Protein AF-A0A7J2JLA5-F1 (afdb_monomer_lite)

Foldseek 3Di:
DDPVLVVVLVLLVLLLVCLVVVPLVSNLVSLVVQCVVPVVPPVSPVLSVLSVVCSVVVDPVSSVVSSVVSVVSNVVSVVD

pLDDT: mean 75.01, std 10.97, range [44.44, 89.12]

Radius of gyration: 12.1 Å; chains: 1; bounding box: 30×18×34 Å

Structure (mmCIF, N/CA/C/O backbone):
data_AF-A0A7J2JLA5-F1
#
_entry.id   AF-A0A7J2JLA5-F1
#
loop_
_atom_site.group_PDB
_atom_site.id
_atom_site.type_symbol
_atom_site.label_atom_id
_atom_site.label_alt_id
_atom_site.label_comp_id
_atom_site.label_asym_id
_atom_site.label_entity_id
_atom_site.label_seq_id
_atom_site.pdbx_PDB_ins_code
_atom_site.Cartn_x
_atom_site.Cartn_y
_atom_site.Cartn_z
_atom_site.occupancy
_atom_site.B_iso_or_equiv
_atom_site.auth_seq_id
_atom_site.auth_comp_id
_atom_site.auth_asym_id
_atom_site.auth_atom_id
_atom_site.pdbx_PDB_model_num
ATOM 1 N N . MET A 1 1 ? 15.168 5.907 -19.468 1.00 44.44 1 MET A N 1
ATOM 2 C CA . MET A 1 1 ? 14.154 5.811 -18.402 1.00 44.44 1 MET A CA 1
ATOM 3 C C . MET A 1 1 ? 12.815 5.534 -19.054 1.00 44.44 1 MET A C 1
ATOM 5 O O . MET A 1 1 ? 12.321 6.359 -19.813 1.00 44.44 1 MET A O 1
ATOM 9 N N . SER A 1 2 ? 12.317 4.313 -18.885 1.00 44.81 2 SER A N 1
ATOM 10 C CA . SER A 1 2 ? 11.079 3.841 -19.502 1.00 44.81 2 SER A CA 1
ATOM 11 C C . SER A 1 2 ? 9.890 4.562 -18.872 1.00 44.81 2 SER A C 1
ATOM 13 O O . SER A 1 2 ? 9.841 4.711 -17.656 1.00 44.81 2 SER A O 1
ATOM 15 N N . VAL A 1 3 ? 8.929 4.984 -19.691 1.00 47.88 3 VAL A N 1
ATOM 16 C CA . VAL A 1 3 ? 7.683 5.669 -19.290 1.00 47.88 3 VAL A CA 1
ATOM 17 C C . VAL A 1 3 ? 6.930 4.918 -18.174 1.00 47.88 3 VAL A C 1
ATOM 19 O O . VAL A 1 3 ? 6.259 5.527 -17.350 1.00 47.88 3 VAL A O 1
ATOM 22 N N . THR A 1 4 ? 7.119 3.601 -18.086 1.00 52.00 4 THR A N 1
ATOM 23 C CA . THR A 1 4 ? 6.636 2.723 -17.014 1.00 52.00 4 THR A CA 1
ATOM 24 C C . THR A 1 4 ? 7.120 3.099 -15.613 1.00 52.00 4 THR A 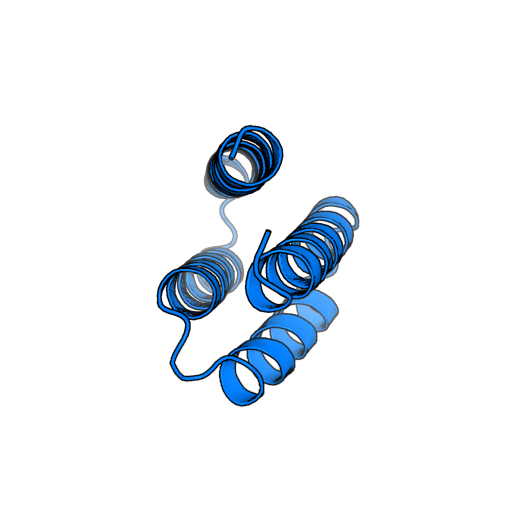C 1
ATOM 26 O O . THR A 1 4 ? 6.384 2.872 -14.661 1.00 52.00 4 THR A O 1
ATOM 29 N N . ASN A 1 5 ? 8.311 3.689 -15.467 1.00 57.72 5 ASN A N 1
ATOM 30 C CA . ASN A 1 5 ? 8.872 3.984 -14.149 1.00 57.72 5 ASN A CA 1
ATOM 31 C C . ASN A 1 5 ? 8.212 5.213 -13.490 1.00 57.72 5 ASN A C 1
ATOM 33 O O . ASN A 1 5 ? 7.917 5.224 -12.299 1.00 57.72 5 ASN A O 1
ATOM 37 N N . TYR A 1 6 ? 7.878 6.229 -14.292 1.00 60.03 6 TYR A N 1
ATOM 38 C CA . TYR A 1 6 ? 7.246 7.455 -13.794 1.00 60.03 6 TYR A CA 1
ATOM 39 C C . TYR A 1 6 ? 5.851 7.192 -13.211 1.00 60.03 6 TYR A C 1
ATOM 41 O O . TYR A 1 6 ? 5.537 7.622 -12.105 1.00 60.03 6 TYR A O 1
ATOM 49 N N . TYR A 1 7 ? 5.041 6.406 -13.921 1.00 65.31 7 TYR A N 1
ATOM 50 C CA . TYR A 1 7 ? 3.684 6.080 -13.489 1.00 65.31 7 TYR A CA 1
ATOM 51 C C . TYR A 1 7 ? 3.640 5.190 -12.243 1.00 65.31 7 TYR A C 1
ATOM 53 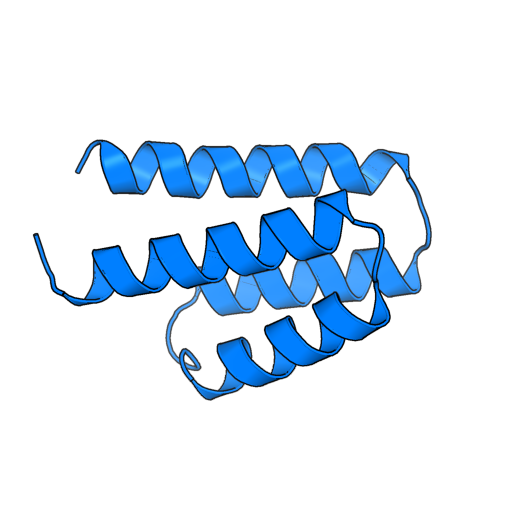O O . TYR A 1 7 ? 2.708 5.284 -11.447 1.00 65.31 7 TYR A O 1
ATOM 61 N N . ARG A 1 8 ? 4.656 4.346 -12.046 1.00 68.25 8 ARG A N 1
ATOM 62 C CA . ARG A 1 8 ? 4.786 3.500 -10.854 1.00 68.25 8 ARG A CA 1
ATOM 63 C C . ARG A 1 8 ? 5.043 4.315 -9.594 1.00 68.25 8 ARG A C 1
ATOM 65 O O . ARG A 1 8 ? 4.456 4.038 -8.551 1.00 68.25 8 ARG A O 1
ATOM 72 N N . ILE A 1 9 ? 5.882 5.342 -9.715 1.00 73.44 9 ILE A N 1
ATOM 73 C CA . ILE A 1 9 ? 6.198 6.271 -8.629 1.00 73.44 9 ILE A CA 1
ATOM 74 C C . ILE A 1 9 ? 4.940 7.026 -8.188 1.00 73.44 9 ILE A C 1
ATOM 76 O O . ILE A 1 9 ? 4.638 7.035 -6.998 1.00 73.44 9 ILE A O 1
ATOM 80 N N . GLU A 1 10 ? 4.166 7.576 -9.131 1.00 79.19 10 GLU A N 1
ATOM 81 C CA . GLU A 1 10 ? 2.922 8.297 -8.810 1.00 79.19 10 GLU A CA 1
ATOM 82 C C . GLU A 1 10 ? 1.910 7.408 -8.070 1.00 79.19 10 GLU A C 1
ATOM 84 O O . GLU A 1 10 ? 1.298 7.840 -7.096 1.00 79.19 10 GLU A O 1
ATOM 89 N N . VAL A 1 11 ? 1.764 6.146 -8.489 1.00 79.75 11 VAL A N 1
ATOM 90 C CA . VAL A 1 11 ? 0.873 5.169 -7.839 1.00 79.75 11 VAL A CA 1
ATOM 91 C C . VAL A 1 11 ? 1.275 4.922 -6.388 1.00 79.75 11 VAL A C 1
ATOM 93 O O . VAL A 1 11 ? 0.423 4.918 -5.498 1.00 79.75 11 VAL A O 1
ATOM 96 N N . ILE A 1 12 ? 2.569 4.714 -6.145 1.00 78.06 12 ILE A N 1
ATOM 97 C CA . ILE A 1 12 ? 3.093 4.448 -4.806 1.00 78.06 12 ILE A CA 1
ATOM 98 C C . ILE A 1 12 ? 2.975 5.692 -3.913 1.00 78.06 12 ILE A C 1
ATOM 100 O O . ILE A 1 12 ? 2.603 5.565 -2.747 1.00 78.06 12 ILE A O 1
ATOM 104 N N . GLU A 1 13 ? 3.235 6.888 -4.446 1.00 82.69 13 GLU A N 1
ATOM 105 C CA . GLU A 1 13 ? 3.077 8.149 -3.710 1.00 82.69 13 GLU A CA 1
ATOM 106 C C . GLU A 1 13 ? 1.612 8.401 -3.310 1.00 82.69 13 GLU A C 1
ATOM 108 O O . GLU A 1 13 ? 1.342 8.766 -2.164 1.00 82.69 13 GLU A O 1
ATOM 113 N N . ASP A 1 14 ? 0.655 8.137 -4.204 1.00 84.56 14 ASP A N 1
ATOM 114 C CA . ASP A 1 14 ? -0.778 8.272 -3.913 1.00 84.56 14 ASP A CA 1
ATOM 115 C C . ASP A 1 14 ? -1.239 7.309 -2.809 1.00 84.56 14 ASP A C 1
ATOM 117 O O . ASP A 1 14 ? -2.011 7.679 -1.917 1.00 84.56 14 ASP A O 1
ATOM 121 N N . ILE A 1 15 ? -0.748 6.068 -2.859 1.00 82.62 15 ILE A N 1
ATOM 122 C CA . ILE A 1 15 ? -1.019 5.046 -1.849 1.00 82.62 15 ILE A CA 1
ATOM 123 C C . ILE A 1 15 ? -0.431 5.460 -0.495 1.00 82.62 15 ILE A C 1
ATOM 125 O O . ILE A 1 15 ? -1.143 5.423 0.508 1.00 82.62 15 ILE A O 1
ATOM 129 N N . LEU A 1 16 ? 0.832 5.898 -0.465 1.00 82.75 16 LEU A N 1
ATOM 130 C CA . LEU A 1 16 ? 1.499 6.385 0.746 1.00 82.75 16 LEU A CA 1
ATOM 131 C C . LEU A 1 16 ? 0.746 7.552 1.378 1.00 82.75 16 LEU A C 1
ATOM 133 O O . LEU A 1 16 ? 0.541 7.563 2.588 1.00 82.75 16 LEU A O 1
ATOM 137 N N . LYS A 1 17 ? 0.287 8.508 0.570 1.00 85.56 17 LYS A N 1
ATOM 138 C CA . LYS A 1 17 ? -0.440 9.676 1.065 1.00 85.56 17 LYS A CA 1
ATOM 139 C C . LYS A 1 17 ? -1.770 9.295 1.713 1.00 85.56 17 LYS A C 1
ATOM 141 O O . LYS A 1 17 ? -2.076 9.766 2.804 1.00 85.56 17 LYS A O 1
ATOM 146 N N . ALA A 1 18 ? -2.539 8.404 1.085 1.00 84.25 18 ALA A N 1
ATOM 147 C CA . ALA A 1 18 ? -3.769 7.881 1.685 1.00 84.25 18 ALA A CA 1
ATOM 148 C C . ALA A 1 18 ? -3.492 7.112 2.993 1.00 84.25 18 ALA A C 1
ATOM 150 O O . ALA A 1 18 ? -4.293 7.153 3.926 1.00 84.25 18 ALA A O 1
ATOM 151 N N . LEU A 1 19 ? -2.334 6.454 3.073 1.00 80.19 19 LEU A N 1
ATOM 152 C CA . LEU A 1 19 ? -1.870 5.720 4.247 1.00 80.19 19 LEU A CA 1
ATOM 153 C C . LEU A 1 19 ? -1.434 6.636 5.396 1.00 80.19 19 LEU A C 1
ATOM 155 O O . LEU A 1 19 ? -1.687 6.326 6.557 1.00 80.19 19 LEU A O 1
ATOM 159 N N . GLU A 1 20 ? -0.827 7.781 5.090 1.00 82.31 20 GLU A N 1
ATOM 160 C CA . GLU A 1 20 ? -0.505 8.831 6.064 1.00 82.31 20 GLU A CA 1
ATOM 161 C C . GLU A 1 20 ? -1.752 9.571 6.566 1.00 82.31 20 GLU A C 1
ATOM 163 O O . GLU A 1 20 ? -1.814 9.933 7.739 1.00 82.31 20 GLU A O 1
ATOM 168 N N . GLU A 1 21 ? -2.763 9.743 5.712 1.00 84.69 21 GLU A N 1
ATOM 169 C CA . GLU A 1 21 ? -4.069 10.308 6.081 1.00 84.69 21 GLU A CA 1
ATOM 170 C C . GLU A 1 21 ? -4.905 9.355 6.961 1.00 84.69 21 GLU A C 1
ATOM 172 O O . GLU A 1 21 ? -5.887 9.785 7.567 1.00 84.69 21 GLU A O 1
ATOM 177 N N . GLY A 1 22 ? -4.530 8.071 7.052 1.00 77.12 22 GLY A N 1
ATOM 178 C CA . GLY A 1 22 ? -5.270 7.053 7.806 1.00 77.12 22 GLY A CA 1
ATOM 179 C C . GLY A 1 22 ? -6.622 6.680 7.183 1.00 77.12 22 GLY 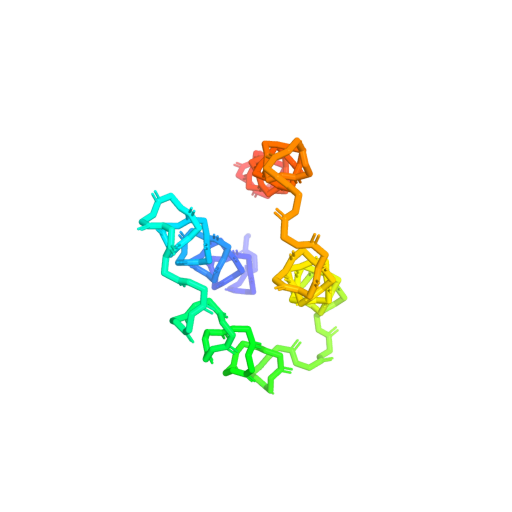A C 1
ATOM 180 O O . GLY A 1 22 ? -7.446 6.037 7.833 1.00 77.12 22 GLY A O 1
ATOM 181 N N . ASP A 1 23 ? -6.865 7.070 5.930 1.00 83.50 23 ASP A N 1
ATOM 182 C CA . ASP A 1 23 ? -8.116 6.815 5.217 1.00 83.50 23 ASP A CA 1
ATOM 183 C C . ASP A 1 23 ? -8.062 5.441 4.528 1.00 83.50 23 ASP A C 1
ATOM 185 O O . ASP A 1 23 ? -7.696 5.299 3.356 1.00 83.50 23 ASP A O 1
ATOM 189 N N . LEU A 1 24 ? -8.419 4.403 5.290 1.00 78.75 24 LEU A N 1
ATOM 190 C CA . LEU A 1 24 ? -8.422 3.011 4.824 1.00 78.75 24 LEU A CA 1
ATOM 191 C C . LEU A 1 24 ? -9.393 2.780 3.657 1.00 78.75 24 LEU A C 1
ATOM 193 O O . LEU A 1 24 ? -9.107 1.988 2.758 1.00 78.75 24 LEU A O 1
ATOM 197 N N . ASP A 1 25 ? -10.517 3.495 3.641 1.00 83.31 25 ASP A N 1
ATOM 198 C CA . ASP A 1 25 ? -11.541 3.415 2.596 1.00 83.31 25 ASP A CA 1
ATOM 199 C C . ASP A 1 25 ? -10.994 3.931 1.257 1.00 83.31 25 ASP A C 1
ATOM 201 O O . ASP A 1 25 ? -11.139 3.302 0.199 1.00 83.31 25 ASP A O 1
ATOM 205 N N . LYS A 1 26 ? -10.306 5.077 1.299 1.00 86.44 26 LYS A N 1
ATOM 206 C CA . LYS A 1 26 ? -9.596 5.648 0.151 1.00 86.44 26 LYS A CA 1
ATOM 207 C C . LYS A 1 26 ? -8.470 4.734 -0.315 1.00 86.44 26 LYS A C 1
ATOM 209 O O . LYS A 1 26 ? -8.341 4.508 -1.518 1.00 86.44 26 LYS A O 1
ATOM 214 N N . LEU A 1 27 ? -7.718 4.144 0.610 1.00 84.38 27 LEU A N 1
ATOM 215 C CA . LEU A 1 27 ? -6.665 3.172 0.314 1.00 84.38 27 LEU A CA 1
ATOM 216 C C . L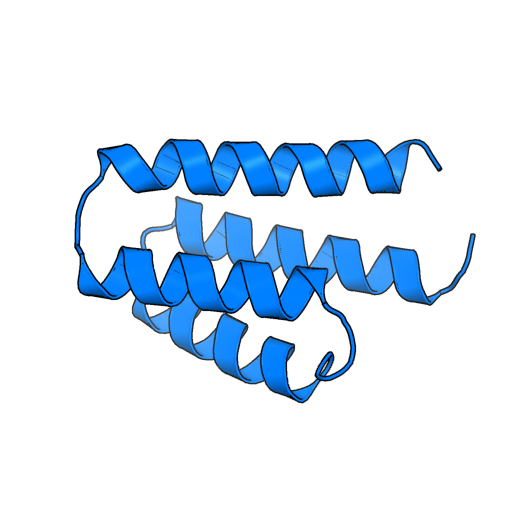EU A 1 27 ? -7.176 1.948 -0.436 1.00 84.38 27 LEU A C 1
ATOM 218 O O . LEU A 1 27 ? -6.604 1.578 -1.460 1.00 84.38 27 LEU A O 1
ATOM 222 N N . GLN A 1 28 ? -8.279 1.352 0.015 1.00 83.38 28 GLN A N 1
ATOM 223 C CA . GLN A 1 28 ? -8.884 0.210 -0.669 1.00 83.38 28 GLN A CA 1
ATOM 224 C C . GLN A 1 28 ? -9.362 0.579 -2.080 1.00 83.38 28 GLN A C 1
ATOM 226 O O . GLN A 1 28 ? -9.164 -0.193 -3.024 1.00 83.38 28 GLN A O 1
ATOM 231 N N . LYS A 1 29 ? -9.948 1.771 -2.259 1.00 88.88 29 LYS A N 1
ATOM 232 C CA . LYS A 1 29 ? -10.367 2.269 -3.582 1.00 88.88 29 LYS A CA 1
ATOM 233 C C . LYS A 1 29 ? -9.178 2.482 -4.516 1.00 88.88 29 LYS A C 1
ATOM 235 O O . LYS A 1 29 ? -9.241 2.053 -5.670 1.00 88.88 29 LYS A O 1
ATOM 240 N N . LEU A 1 30 ? -8.105 3.104 -4.026 1.00 88.50 30 LEU A N 1
ATOM 241 C CA . LEU A 1 30 ? -6.869 3.308 -4.785 1.00 88.50 30 LEU A CA 1
ATOM 242 C C . LEU A 1 30 ? -6.238 1.970 -5.163 1.00 88.50 30 LEU A C 1
ATOM 244 O O . LEU A 1 30 ? -5.979 1.740 -6.340 1.00 88.50 30 LEU A O 1
ATOM 248 N N . CYS A 1 31 ? -6.104 1.049 -4.208 1.00 86.69 31 CYS A N 1
ATOM 249 C CA . CYS A 1 31 ? -5.554 -0.279 -4.458 1.00 86.69 31 CYS A CA 1
ATOM 250 C C . CYS A 1 31 ? -6.356 -1.038 -5.515 1.00 86.69 31 CYS A C 1
ATOM 252 O O . CYS A 1 31 ? -5.780 -1.609 -6.435 1.00 86.69 31 CYS A O 1
ATOM 254 N N . LYS A 1 32 ? -7.692 -0.996 -5.457 1.00 87.06 32 LYS A N 1
ATOM 255 C CA . LYS A 1 32 ? -8.550 -1.631 -6.468 1.00 87.06 32 LYS A CA 1
ATOM 256 C C . LYS A 1 32 ? -8.372 -1.006 -7.856 1.00 87.06 32 LYS A C 1
ATOM 258 O O . LYS A 1 32 ? -8.283 -1.734 -8.844 1.00 87.06 32 LYS A O 1
ATOM 263 N N . LYS A 1 33 ? -8.309 0.328 -7.934 1.00 89.12 33 LYS A N 1
ATOM 264 C CA . LYS A 1 33 ? -8.081 1.067 -9.185 1.00 89.12 33 LYS A CA 1
ATOM 265 C C . LYS A 1 33 ? -6.719 0.713 -9.788 1.00 89.12 33 LYS A C 1
ATOM 267 O O . LYS A 1 33 ? -6.650 0.334 -10.956 1.00 89.12 33 LYS A O 1
ATOM 272 N N . TYR A 1 34 ? -5.658 0.790 -8.990 1.00 85.00 34 TYR A N 1
ATOM 273 C CA . TYR A 1 34 ? -4.292 0.537 -9.437 1.00 85.00 34 TYR A CA 1
ATOM 274 C C . TYR A 1 34 ? -4.036 -0.932 -9.743 1.00 85.00 34 TYR A C 1
ATOM 276 O O . TYR A 1 34 ? -3.400 -1.224 -10.749 1.00 85.00 34 TYR A O 1
ATOM 284 N N . SER A 1 35 ? -4.636 -1.857 -8.993 1.00 83.50 35 SER A N 1
ATOM 285 C CA . SER A 1 35 ? -4.539 -3.286 -9.303 1.00 83.50 35 SER A CA 1
ATOM 286 C C . SER A 1 35 ? -5.163 -3.634 -10.659 1.00 83.50 35 SER A C 1
ATOM 288 O O . SER A 1 35 ? -4.677 -4.527 -11.343 1.00 83.50 35 SER A O 1
ATOM 290 N N . MET A 1 36 ? -6.225 -2.934 -11.080 1.00 86.06 36 MET A N 1
ATOM 291 C CA . MET A 1 36 ? -6.793 -3.100 -12.425 1.00 86.06 36 MET A CA 1
ATOM 292 C C . MET A 1 36 ? -5.935 -2.442 -13.507 1.00 86.06 36 MET A C 1
ATOM 294 O O . MET A 1 36 ? -5.754 -3.016 -14.579 1.00 86.06 36 MET A O 1
ATOM 298 N N . GLN A 1 37 ? -5.432 -1.237 -13.240 1.00 83.94 37 GLN A N 1
ATOM 299 C CA . GLN A 1 37 ? -4.655 -0.458 -14.203 1.00 83.94 37 GLN A CA 1
ATOM 300 C C . GLN A 1 37 ? -3.263 -1.060 -14.456 1.00 83.94 37 GLN A C 1
ATOM 302 O O . GLN A 1 37 ? -2.788 -1.048 -15.588 1.00 83.94 37 GLN A O 1
ATOM 307 N N . TYR A 1 38 ? -2.651 -1.637 -13.422 1.00 82.12 38 TYR A N 1
ATOM 308 C CA . TYR A 1 38 ? -1.317 -2.237 -13.424 1.00 82.12 38 TYR A CA 1
ATOM 309 C C . TYR A 1 38 ? -1.398 -3.722 -13.053 1.00 82.12 38 TYR A C 1
ATOM 311 O O . TYR A 1 38 ? -0.707 -4.212 -12.163 1.00 82.12 38 TYR A O 1
ATOM 319 N N . LYS A 1 39 ? -2.294 -4.453 -13.726 1.00 80.31 39 LYS A N 1
ATOM 320 C CA . LYS A 1 39 ? -2.553 -5.878 -13.453 1.00 80.31 39 LYS A CA 1
ATOM 321 C C . LYS A 1 39 ? -1.313 -6.774 -13.595 1.00 80.31 39 LYS A C 1
ATOM 323 O O . LYS A 1 39 ? -1.209 -7.776 -12.900 1.00 80.31 39 LYS A O 1
ATOM 328 N N . ASP A 1 40 ? -0.402 -6.405 -14.496 1.00 81.38 40 ASP A N 1
ATOM 329 C CA . ASP A 1 40 ? 0.812 -7.164 -14.815 1.00 81.38 40 ASP A CA 1
ATOM 330 C C . ASP A 1 40 ? 2.034 -6.646 -14.027 1.00 81.38 40 ASP A C 1
ATOM 332 O O . ASP A 1 40 ? 3.127 -7.199 -14.142 1.00 81.38 40 ASP A O 1
ATOM 336 N N . ASP A 1 41 ? 1.862 -5.585 -13.228 1.00 80.12 41 ASP A N 1
ATOM 337 C CA . ASP A 1 41 ? 2.926 -5.026 -12.401 1.00 80.12 41 ASP A CA 1
ATOM 338 C C . ASP A 1 41 ? 2.950 -5.709 -11.035 1.00 80.12 41 ASP A C 1
ATOM 340 O O . ASP A 1 41 ? 2.117 -5.449 -10.164 1.00 80.12 41 ASP A O 1
ATOM 344 N N . TYR A 1 42 ? 3.911 -6.613 -10.870 1.00 81.44 42 TYR A N 1
ATOM 345 C CA . TYR A 1 42 ? 4.066 -7.412 -9.660 1.00 81.44 42 TYR A CA 1
ATOM 346 C C . TYR A 1 42 ? 4.158 -6.554 -8.392 1.00 81.44 42 TYR A C 1
ATOM 348 O O . TYR A 1 42 ? 3.516 -6.870 -7.389 1.00 81.44 42 TYR A O 1
ATOM 356 N N . ASP A 1 43 ? 4.902 -5.450 -8.444 1.00 76.38 43 ASP A N 1
ATOM 357 C CA . ASP A 1 43 ? 5.136 -4.621 -7.269 1.00 76.38 43 ASP A CA 1
ATOM 358 C C . ASP A 1 43 ? 3.860 -3.889 -6.858 1.00 76.38 43 ASP A C 1
ATOM 360 O O . ASP A 1 43 ? 3.505 -3.919 -5.683 1.00 76.38 43 ASP A O 1
ATOM 364 N N . VAL A 1 44 ? 3.102 -3.328 -7.812 1.00 78.81 44 VAL A N 1
ATOM 365 C CA . VAL A 1 44 ? 1.798 -2.701 -7.522 1.00 78.81 44 VAL A CA 1
ATOM 366 C C . VAL A 1 44 ? 0.801 -3.712 -6.947 1.00 78.81 44 VAL A C 1
ATOM 368 O O . VAL A 1 44 ? 0.076 -3.387 -6.002 1.00 78.81 44 VAL A O 1
ATOM 371 N N . GLN A 1 45 ? 0.760 -4.943 -7.468 1.00 83.31 45 GLN A N 1
ATOM 372 C CA . GLN A 1 45 ? -0.115 -5.988 -6.922 1.00 83.31 45 GLN A CA 1
ATOM 373 C C . GLN A 1 45 ? 0.272 -6.363 -5.489 1.00 83.31 45 GLN A C 1
ATOM 375 O O . GLN A 1 45 ? -0.595 -6.457 -4.616 1.00 83.31 45 GLN A O 1
ATOM 380 N N . GLN A 1 46 ? 1.567 -6.555 -5.235 1.00 82.00 46 GLN A N 1
ATOM 381 C CA . GLN A 1 46 ? 2.077 -6.924 -3.919 1.00 82.00 46 GLN A CA 1
ATOM 382 C C . GLN A 1 46 ? 1.727 -5.857 -2.875 1.00 82.00 46 GLN A C 1
ATOM 384 O O . GLN A 1 46 ? 1.143 -6.153 -1.833 1.00 82.00 46 GLN A O 1
ATOM 389 N N . VAL A 1 47 ? 1.996 -4.604 -3.219 1.00 77.94 47 VAL A N 1
ATOM 390 C CA . VAL A 1 47 ? 1.630 -3.393 -2.484 1.00 77.94 47 VAL A CA 1
ATOM 391 C C . VAL A 1 47 ? 0.156 -3.373 -2.080 1.00 77.94 47 VAL A C 1
ATOM 393 O O . VAL A 1 47 ? -0.178 -3.225 -0.902 1.00 77.94 47 VAL A O 1
ATOM 396 N N . CYS A 1 48 ? -0.740 -3.574 -3.046 1.00 83.25 48 CYS A N 1
ATOM 397 C CA . CYS A 1 48 ? -2.179 -3.530 -2.811 1.00 83.25 48 CYS A CA 1
ATOM 398 C C . CYS A 1 48 ? -2.646 -4.688 -1.917 1.00 83.25 48 CYS A C 1
ATOM 400 O O . CYS A 1 48 ? -3.573 -4.528 -1.118 1.00 83.25 48 CYS A O 1
ATOM 402 N N . SER A 1 49 ? -2.001 -5.851 -2.032 1.00 84.12 49 SER A N 1
ATOM 403 C CA . SER A 1 49 ? -2.291 -7.015 -1.197 1.00 84.12 49 SER A CA 1
ATOM 404 C C . SER A 1 49 ? -1.882 -6.791 0.259 1.00 84.12 49 SER A C 1
ATOM 406 O O . SER A 1 49 ? -2.651 -7.107 1.164 1.00 84.12 49 SER A O 1
ATOM 408 N N . GLU A 1 50 ? -0.703 -6.220 0.504 1.00 79.75 50 GLU A N 1
ATOM 409 C CA . GLU A 1 50 ? -0.205 -5.948 1.859 1.00 79.75 50 GLU A CA 1
ATOM 410 C C . GLU A 1 50 ? -1.067 -4.918 2.590 1.00 79.75 50 GLU A C 1
ATOM 412 O O . GLU A 1 50 ? -1.414 -5.103 3.755 1.00 79.75 50 GLU A O 1
ATOM 417 N N . ILE A 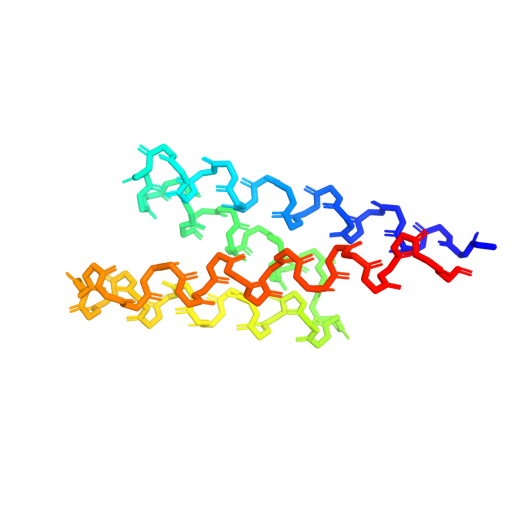1 51 ? -1.510 -3.884 1.876 1.00 78.69 51 ILE A N 1
ATOM 418 C CA . ILE A 1 51 ? -2.468 -2.903 2.391 1.00 78.69 51 ILE A CA 1
ATOM 419 C C . ILE A 1 51 ? -3.795 -3.544 2.771 1.00 78.69 51 ILE A C 1
ATOM 421 O O . ILE A 1 51 ? -4.383 -3.192 3.793 1.00 78.69 51 ILE A O 1
ATOM 425 N N . LYS A 1 52 ? -4.295 -4.466 1.945 1.00 78.44 52 LYS A N 1
ATOM 426 C CA . LYS A 1 52 ? -5.552 -5.152 2.230 1.00 78.44 52 LYS A CA 1
ATOM 427 C C . LYS A 1 52 ? -5.440 -5.966 3.519 1.00 78.44 52 LYS A C 1
ATOM 429 O O . LYS A 1 52 ? -6.310 -5.855 4.376 1.00 78.44 52 LYS A O 1
ATOM 434 N N . VAL A 1 53 ? -4.343 -6.706 3.675 1.00 79.12 53 VAL A N 1
ATOM 435 C CA . VAL A 1 53 ? -4.037 -7.458 4.899 1.00 79.12 53 VAL A CA 1
ATOM 436 C C . VAL A 1 53 ? -3.926 -6.516 6.101 1.00 79.12 53 VAL A C 1
ATOM 438 O O . VAL A 1 53 ? -4.500 -6.794 7.149 1.00 79.12 53 VAL A O 1
ATOM 441 N N . PHE A 1 54 ? -3.265 -5.367 5.950 1.00 75.00 54 PHE A N 1
ATOM 442 C CA . PHE A 1 54 ? -3.194 -4.350 6.999 1.00 75.00 54 PHE A CA 1
ATOM 443 C C . PHE A 1 54 ? -4.585 -3.835 7.411 1.00 75.00 54 PHE A C 1
ATOM 445 O O . PHE A 1 54 ? -4.903 -3.803 8.599 1.00 75.00 54 PHE A O 1
ATOM 452 N N . ALA A 1 55 ? -5.426 -3.467 6.439 1.00 72.88 55 ALA A N 1
ATOM 453 C CA . ALA A 1 55 ? -6.772 -2.956 6.693 1.00 72.88 55 ALA A CA 1
ATOM 454 C C . ALA A 1 55 ? -7.669 -3.993 7.394 1.00 72.88 55 ALA A C 1
ATOM 456 O O . ALA A 1 55 ? -8.548 -3.617 8.164 1.00 72.88 55 ALA A O 1
ATOM 457 N N . GLU A 1 56 ? -7.441 -5.285 7.145 1.00 74.56 56 GLU A N 1
ATOM 458 C CA . GLU A 1 56 ? -8.150 -6.391 7.799 1.00 74.56 56 GLU A CA 1
ATOM 459 C C . GLU A 1 56 ? -7.611 -6.695 9.210 1.00 74.56 56 GLU A C 1
ATOM 461 O O . GLU A 1 56 ? -8.389 -7.057 10.091 1.00 74.56 56 GLU A O 1
ATOM 466 N N . LEU A 1 57 ? -6.302 -6.537 9.445 1.00 70.69 57 LEU A N 1
ATOM 467 C CA . LEU A 1 57 ? -5.657 -6.859 10.725 1.00 70.69 57 LEU A CA 1
ATOM 468 C C . LEU A 1 57 ? -5.651 -5.700 11.735 1.00 70.69 57 LEU A C 1
ATOM 470 O O . LEU A 1 57 ? -5.463 -5.946 12.925 1.00 70.69 57 LEU A O 1
ATOM 474 N N . GLY A 1 58 ? -5.845 -4.451 11.297 1.00 63.53 58 GLY A N 1
ATOM 475 C CA . GLY A 1 58 ? -6.005 -3.280 12.172 1.00 63.53 58 GLY A CA 1
ATOM 476 C C . GLY A 1 58 ? -4.805 -2.964 13.077 1.00 63.53 58 GLY A C 1
ATOM 477 O O . GLY A 1 58 ? -4.942 -2.199 14.033 1.00 63.53 58 GLY A O 1
ATOM 478 N N . ASN A 1 59 ? -3.635 -3.555 12.818 1.00 61.03 59 ASN A N 1
ATOM 479 C CA . ASN A 1 59 ? -2.491 -3.478 13.718 1.00 61.03 59 ASN A CA 1
ATOM 480 C C . ASN A 1 59 ? -1.533 -2.357 13.298 1.00 61.03 59 ASN A C 1
ATOM 482 O O . ASN A 1 59 ? -0.828 -2.481 12.300 1.00 61.03 59 ASN A O 1
ATOM 486 N N . HIS A 1 60 ? -1.492 -1.268 14.069 1.00 57.84 60 HIS A N 1
ATOM 487 C CA . HIS A 1 60 ? -0.687 -0.069 13.790 1.00 57.84 60 HIS A CA 1
ATOM 488 C C . HIS A 1 60 ? 0.817 -0.340 13.608 1.00 57.84 60 HIS A C 1
ATOM 490 O O . HIS A 1 60 ? 1.470 0.388 12.864 1.00 57.84 60 HIS A O 1
ATOM 496 N N . GLU A 1 61 ? 1.362 -1.383 14.243 1.00 56.31 61 GLU A N 1
ATOM 497 C CA . GLU A 1 61 ? 2.781 -1.755 14.130 1.00 56.31 61 GLU A CA 1
ATOM 498 C C . GLU A 1 61 ? 3.154 -2.163 12.695 1.00 56.31 61 GLU A C 1
ATOM 500 O O . GLU A 1 61 ? 4.222 -1.821 12.200 1.00 56.31 61 GLU A O 1
ATOM 505 N N . SER A 1 62 ? 2.216 -2.774 11.966 1.00 66.94 62 SER A N 1
ATOM 506 C CA . SER A 1 62 ? 2.415 -3.168 10.570 1.00 66.94 62 SER A CA 1
ATOM 507 C C . SER A 1 62 ? 2.384 -1.986 9.592 1.00 66.94 62 SER A C 1
ATOM 509 O O . SER A 1 62 ? 2.812 -2.135 8.451 1.00 66.94 62 SER A O 1
ATOM 511 N N . LEU A 1 63 ? 1.895 -0.807 10.001 1.00 69.75 63 LEU A N 1
ATOM 512 C CA . LEU A 1 63 ? 1.754 0.336 9.095 1.00 69.75 63 LEU A CA 1
ATOM 513 C C . LEU A 1 63 ? 3.102 0.961 8.730 1.00 69.75 63 LEU A C 1
ATOM 515 O O . LEU A 1 63 ? 3.338 1.283 7.567 1.00 69.75 63 LEU A O 1
ATOM 519 N N . GLU A 1 64 ? 3.978 1.157 9.716 1.00 74.69 64 GLU A N 1
ATOM 520 C CA . GLU A 1 64 ? 5.289 1.774 9.487 1.00 74.69 64 GLU A CA 1
ATOM 521 C C . GLU A 1 64 ? 6.207 0.861 8.667 1.00 74.69 64 GLU A C 1
ATOM 523 O O . GLU A 1 64 ? 6.915 1.349 7.786 1.00 74.69 64 GLU A O 1
ATOM 528 N N . ASP A 1 65 ? 6.117 -0.457 8.851 1.00 76.12 65 ASP A N 1
ATOM 529 C CA . ASP A 1 65 ? 6.828 -1.431 8.015 1.00 76.12 65 ASP A CA 1
ATOM 530 C C . ASP A 1 65 ? 6.364 -1.372 6.558 1.00 76.12 65 ASP A C 1
ATOM 532 O O . ASP A 1 65 ? 7.179 -1.335 5.632 1.00 76.12 65 ASP A O 1
ATOM 536 N N . VAL A 1 66 ? 5.048 -1.290 6.349 1.00 75.38 66 VAL A N 1
ATOM 537 C CA . VAL A 1 66 ? 4.453 -1.115 5.022 1.00 75.38 66 VAL A CA 1
ATOM 538 C C . VAL A 1 66 ? 4.951 0.194 4.392 1.00 75.38 66 VAL A C 1
ATOM 540 O O . VAL A 1 66 ? 5.481 0.169 3.280 1.00 75.38 66 VAL A O 1
ATOM 543 N N . LYS A 1 67 ? 4.901 1.327 5.111 1.00 76.94 67 LYS A N 1
ATOM 544 C CA . LYS A 1 67 ? 5.451 2.618 4.639 1.00 76.94 67 LYS A CA 1
ATOM 545 C C . LYS A 1 67 ? 6.933 2.534 4.288 1.00 76.94 67 LYS A C 1
ATOM 547 O O . LYS A 1 67 ? 7.354 3.109 3.283 1.00 76.94 67 LYS A O 1
ATOM 552 N N . SER A 1 68 ? 7.725 1.855 5.112 1.00 80.69 68 SER A N 1
ATOM 553 C CA . SER A 1 68 ? 9.166 1.714 4.911 1.00 80.69 68 SER A CA 1
ATOM 554 C C . SER A 1 68 ? 9.467 0.995 3.595 1.00 80.69 68 SER A C 1
ATOM 556 O O . SER A 1 68 ? 10.227 1.504 2.770 1.00 80.69 68 SER A O 1
ATOM 558 N N . ARG A 1 69 ? 8.766 -0.113 3.323 1.00 75.31 69 ARG A N 1
ATOM 559 C CA . ARG A 1 69 ? 8.905 -0.872 2.069 1.00 75.31 69 ARG A CA 1
ATOM 560 C C . ARG A 1 69 ? 8.517 -0.051 0.843 1.00 75.31 69 ARG A C 1
ATOM 562 O O . ARG A 1 69 ? 9.221 -0.075 -0.163 1.00 75.31 69 ARG A O 1
ATOM 569 N N . PHE A 1 70 ? 7.454 0.746 0.934 1.00 74.94 70 PHE A N 1
ATOM 570 C CA . PHE A 1 70 ? 7.082 1.673 -0.139 1.00 74.94 70 PHE A CA 1
ATOM 571 C C . PHE A 1 70 ? 8.155 2.722 -0.426 1.00 74.94 70 PHE A C 1
ATOM 573 O O . PHE A 1 70 ? 8.463 3.000 -1.587 1.00 74.94 70 PHE A O 1
ATOM 580 N N . ARG A 1 71 ? 8.747 3.300 0.624 1.00 76.12 71 ARG A N 1
ATOM 581 C CA . ARG A 1 71 ? 9.839 4.271 0.485 1.00 76.12 71 ARG A CA 1
ATOM 582 C C . ARG A 1 71 ? 11.080 3.640 -0.149 1.00 76.12 71 ARG A C 1
ATOM 584 O O . ARG A 1 71 ? 11.754 4.305 -0.932 1.00 76.12 71 ARG A O 1
ATOM 591 N N . GLU A 1 72 ? 11.359 2.371 0.134 1.00 77.19 72 GLU A N 1
ATOM 592 C CA . GLU A 1 72 ? 12.469 1.631 -0.473 1.00 77.19 72 GLU A CA 1
ATOM 593 C C . GLU A 1 72 ? 12.262 1.397 -1.978 1.00 77.19 72 GLU A C 1
ATOM 595 O O . GLU A 1 72 ? 13.188 1.630 -2.762 1.00 77.19 72 GLU A O 1
ATOM 600 N N . ILE A 1 73 ? 11.042 1.041 -2.404 1.00 71.44 73 ILE A N 1
ATOM 601 C CA . ILE A 1 73 ? 10.700 0.907 -3.831 1.00 71.44 73 ILE A CA 1
ATOM 602 C C . ILE A 1 73 ? 10.899 2.250 -4.547 1.00 71.44 73 ILE A C 1
ATOM 604 O O . ILE A 1 73 ? 11.599 2.311 -5.556 1.00 71.44 73 ILE A O 1
ATOM 608 N N . LEU A 1 74 ? 10.374 3.345 -3.983 1.00 70.69 74 LEU A N 1
ATOM 609 C CA . LEU A 1 74 ? 10.550 4.696 -4.534 1.00 70.69 74 LEU A CA 1
ATOM 610 C C . LEU A 1 74 ? 12.022 5.114 -4.638 1.00 70.69 74 LEU A C 1
ATOM 612 O O . LEU A 1 74 ? 12.422 5.747 -5.615 1.00 70.69 74 LEU A O 1
ATOM 616 N N . SER A 1 75 ? 12.829 4.784 -3.627 1.00 70.81 75 SER A N 1
ATOM 617 C CA . SER A 1 75 ? 14.260 5.097 -3.606 1.00 70.81 75 SER A CA 1
ATOM 618 C C . SER A 1 75 ? 15.013 4.334 -4.698 1.00 70.81 75 SER A C 1
ATOM 620 O O . SER A 1 75 ? 15.812 4.924 -5.430 1.00 70.81 75 SER A O 1
ATOM 622 N N . THR A 1 76 ? 14.699 3.045 -4.851 1.00 67.81 76 THR A N 1
ATOM 623 C CA . THR A 1 76 ? 15.313 2.148 -5.840 1.00 67.81 76 THR A CA 1
ATOM 624 C C . THR A 1 76 ? 14.959 2.548 -7.273 1.00 67.81 76 THR A C 1
ATOM 626 O O . THR A 1 76 ? 15.829 2.543 -8.144 1.00 67.81 76 THR A O 1
ATOM 629 N N . ASP A 1 77 ? 13.711 2.953 -7.524 1.00 63.06 77 ASP A N 1
ATOM 630 C CA . ASP A 1 77 ? 13.270 3.399 -8.849 1.00 63.06 77 ASP A CA 1
ATOM 631 C C . ASP A 1 77 ? 13.765 4.815 -9.204 1.00 63.06 77 ASP A C 1
ATOM 633 O O . ASP A 1 77 ? 14.011 5.099 -10.374 1.00 63.06 77 ASP A O 1
ATOM 637 N N . ARG A 1 78 ? 14.010 5.695 -8.218 1.00 57.22 78 ARG A N 1
ATOM 638 C CA . ARG A 1 78 ? 14.619 7.025 -8.448 1.00 57.22 78 ARG A CA 1
ATOM 639 C C . ARG A 1 78 ? 16.118 6.992 -8.751 1.00 57.22 78 ARG A C 1
ATOM 641 O O . ARG A 1 78 ? 16.635 7.964 -9.297 1.00 57.22 78 ARG A O 1
ATOM 648 N N . THR A 1 79 ? 16.828 5.928 -8.375 1.00 54.03 79 THR A N 1
ATOM 649 C CA . THR A 1 79 ? 18.281 5.797 -8.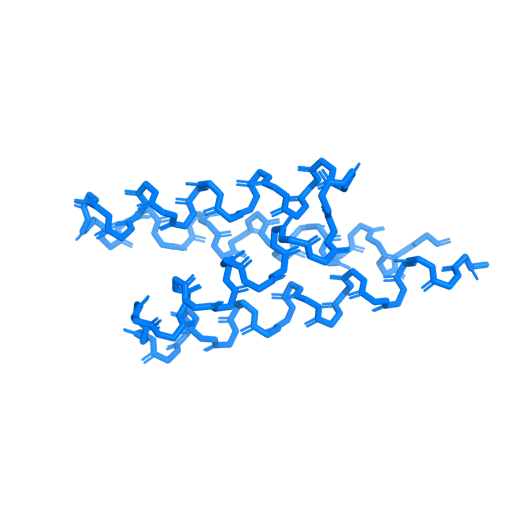603 1.00 54.03 79 THR A CA 1
ATOM 650 C C . THR A 1 79 ? 18.649 5.054 -9.894 1.00 54.03 79 THR A C 1
ATOM 652 O O . THR A 1 79 ? 19.838 4.916 -10.185 1.00 54.03 79 THR A O 1
ATOM 655 N N . ARG A 1 80 ? 17.662 4.607 -10.683 1.00 46.44 80 ARG A N 1
ATOM 656 C CA . ARG A 1 80 ? 17.831 3.830 -11.924 1.00 46.44 80 ARG A CA 1
ATOM 657 C C . ARG A 1 80 ? 17.482 4.625 -13.182 1.00 46.44 80 ARG A C 1
ATOM 659 O O . ARG A 1 80 ? 18.192 4.438 -14.196 1.00 46.44 80 ARG A O 1
#

Secondary structure (DSSP, 8-state):
--HHHHHHHHHHHHHHHHHHTT-HHHHHHHHHHHHHHTTT-HHHHHHHHHHHHHHHH--THHHHHHHHHHHHHHHHHHT-

Sequence (80 aa):
MSVTNYYRIEVIEDILKALEEGDLDKLQKLCKKYSMQYKDDYDVQQVCSEIKVFAELGNHESLEDVKSRFREILSTDRTR